Protein AF-A0A960IUJ9-F1 (afdb_monomer_lite)

Radius of gyration: 25.65 Å; chains: 1; bounding box: 64×39×74 Å

Secondary structure (DSSP, 8-state):
--GGGHHHHHHHHHHHHHHHHHHHIIIII--PPPPPP-HHHHHHHHHH----TTS-PPP---S-EEEE---SSS---TTT--S--EEEEEEEE-TTS-EEEEEEEES-EEEEEEEETTEEEEEEEEE-GGG-EES-TT-

Structure (mmCIF, N/CA/C/O backbone):
data_AF-A0A960IUJ9-F1
#
_entry.id   AF-A0A960IUJ9-F1
#
loop_
_atom_site.group_PDB
_atom_site.id
_atom_site.type_symbol
_atom_site.label_atom_id
_atom_site.label_alt_id
_atom_site.label_comp_id
_atom_site.label_asym_id
_atom_site.label_entity_id
_atom_site.label_seq_id
_atom_site.pdbx_PDB_ins_code
_atom_site.Cartn_x
_atom_site.Cartn_y
_atom_site.Cartn_z
_atom_site.occupancy
_atom_site.B_iso_or_equiv
_atom_site.auth_seq_id
_atom_site.auth_comp_id
_atom_site.auth_asym_id
_atom_site.auth_atom_id
_atom_site.pdbx_PDB_model_num
ATOM 1 N N . MET A 1 1 ? 39.854 -9.019 -54.438 1.00 43.28 1 MET A N 1
ATOM 2 C CA . MET A 1 1 ? 39.566 -9.576 -53.096 1.00 43.28 1 MET A CA 1
ATOM 3 C C . MET A 1 1 ? 38.059 -9.648 -52.882 1.00 43.28 1 MET A C 1
ATOM 5 O O . MET A 1 1 ? 37.398 -8.621 -52.946 1.00 43.28 1 MET A O 1
ATOM 9 N N . SER A 1 2 ? 37.513 -10.852 -52.684 1.00 47.25 2 SER A N 1
ATOM 10 C CA . SER A 1 2 ? 36.078 -11.085 -52.462 1.00 47.25 2 SER A CA 1
ATOM 11 C C . SER A 1 2 ? 35.667 -10.619 -51.059 1.00 47.25 2 SER A C 1
ATOM 13 O O . SER A 1 2 ? 36.144 -11.154 -50.062 1.00 47.25 2 SER A O 1
ATOM 15 N N . ASN A 1 3 ? 34.775 -9.627 -50.973 1.00 51.09 3 ASN A N 1
ATOM 16 C CA . ASN A 1 3 ? 34.196 -9.129 -49.715 1.00 51.09 3 ASN A CA 1
ATOM 17 C C . ASN A 1 3 ? 33.089 -10.052 -49.146 1.00 51.09 3 ASN A C 1
ATOM 19 O O . ASN A 1 3 ? 32.397 -9.667 -48.206 1.00 51.09 3 ASN A O 1
ATOM 23 N N . SER A 1 4 ? 32.927 -11.274 -49.666 1.00 53.12 4 SER A N 1
ATOM 24 C CA . SER A 1 4 ? 31.852 -12.211 -49.285 1.00 53.12 4 SER A CA 1
ATOM 25 C C . SER A 1 4 ? 31.861 -12.639 -47.810 1.00 53.12 4 SER A C 1
ATOM 27 O O . SER A 1 4 ? 30.822 -13.028 -47.288 1.00 53.12 4 SER A O 1
ATOM 29 N N . LYS A 1 5 ? 32.990 -12.503 -47.099 1.00 55.81 5 LYS A N 1
ATOM 30 C CA . LYS A 1 5 ? 33.078 -12.783 -45.653 1.00 55.81 5 LYS A CA 1
ATOM 31 C C . LYS A 1 5 ? 32.499 -11.674 -44.761 1.00 55.81 5 LYS A C 1
ATOM 33 O O . LYS A 1 5 ? 32.273 -11.913 -43.580 1.00 55.81 5 LYS A O 1
ATOM 38 N N . LYS A 1 6 ? 32.242 -10.474 -45.299 1.00 55.00 6 LYS A N 1
ATOM 39 C CA . LYS A 1 6 ? 31.708 -9.339 -44.523 1.00 55.00 6 LYS A CA 1
ATOM 40 C C . LYS A 1 6 ? 30.204 -9.457 -44.276 1.00 55.00 6 LYS A C 1
ATOM 42 O O . LYS A 1 6 ? 29.754 -9.062 -43.216 1.00 55.00 6 LYS A O 1
ATOM 47 N N . GLY A 1 7 ? 29.453 -10.051 -45.205 1.00 66.75 7 GLY A N 1
ATOM 48 C CA . GLY A 1 7 ? 28.010 -10.293 -45.062 1.00 66.75 7 GLY A CA 1
ATOM 49 C C . GLY A 1 7 ? 27.631 -11.102 -43.812 1.00 66.75 7 GLY A C 1
ATOM 50 O O . GLY A 1 7 ? 26.859 -10.595 -43.001 1.00 66.75 7 GLY A O 1
ATOM 51 N N . PRO A 1 8 ? 28.198 -12.307 -43.593 1.00 74.81 8 PRO A N 1
ATOM 52 C CA . PRO A 1 8 ? 27.890 -13.093 -42.400 1.00 74.81 8 PRO A CA 1
ATOM 53 C C . PRO A 1 8 ? 28.414 -12.434 -41.120 1.00 74.81 8 PRO A C 1
ATOM 55 O O . PRO A 1 8 ? 27.740 -12.478 -40.102 1.00 74.81 8 PRO A O 1
ATOM 58 N N . LEU A 1 9 ? 29.568 -11.761 -41.165 1.00 77.12 9 LEU A N 1
ATOM 59 C CA . LEU A 1 9 ? 30.117 -11.068 -39.997 1.00 77.12 9 LEU A CA 1
ATOM 60 C C . LEU A 1 9 ? 29.264 -9.856 -39.589 1.00 77.12 9 LEU A C 1
ATOM 62 O O . LEU A 1 9 ? 29.004 -9.666 -38.407 1.00 77.12 9 LEU A O 1
ATOM 66 N N . VAL A 1 10 ? 28.777 -9.074 -40.555 1.00 81.88 10 VAL A N 1
ATOM 67 C CA . VAL A 1 10 ? 27.851 -7.957 -40.310 1.00 81.88 10 VAL A CA 1
ATOM 68 C C . VAL A 1 10 ? 26.518 -8.468 -39.769 1.00 81.88 10 VAL A C 1
ATOM 70 O O . VAL A 1 10 ? 26.009 -7.893 -38.813 1.00 81.88 10 VAL A O 1
ATOM 73 N N . ALA A 1 11 ? 25.985 -9.565 -40.316 1.00 84.31 11 ALA A N 1
ATOM 74 C CA . ALA A 1 11 ? 24.759 -10.180 -39.812 1.00 84.31 11 ALA A CA 1
ATOM 75 C C . ALA A 1 11 ? 24.915 -10.660 -38.358 1.00 84.31 11 ALA A C 1
ATOM 77 O O . ALA A 1 11 ? 24.073 -10.347 -37.521 1.00 84.31 11 ALA A O 1
ATOM 78 N N . THR A 1 12 ? 26.017 -11.340 -38.028 1.00 87.06 12 THR A N 1
ATOM 79 C CA . THR A 1 12 ? 26.303 -11.777 -36.654 1.00 87.06 12 THR A CA 1
ATOM 80 C C . THR A 1 12 ? 26.438 -10.595 -35.697 1.00 87.06 12 THR A C 1
ATOM 82 O O . THR A 1 12 ? 25.861 -10.622 -34.615 1.00 87.06 12 THR A O 1
ATOM 85 N N . VAL A 1 13 ? 27.154 -9.536 -36.090 1.00 90.38 13 VAL A N 1
ATOM 86 C CA . VAL A 1 13 ? 27.288 -8.324 -35.266 1.00 90.38 13 VAL A CA 1
ATOM 87 C C . VAL A 1 13 ? 25.924 -7.675 -35.022 1.00 90.38 13 VAL A C 1
ATOM 89 O O . VAL A 1 13 ? 25.629 -7.303 -33.891 1.00 90.38 13 VAL A O 1
ATOM 92 N N . LEU A 1 14 ? 25.063 -7.598 -36.040 1.00 92.00 14 LEU A N 1
ATOM 93 C CA . LEU A 1 14 ? 23.705 -7.065 -35.902 1.00 92.00 14 LEU A CA 1
ATOM 94 C C . LEU A 1 14 ? 22.862 -7.873 -34.910 1.00 92.00 14 LEU A C 1
ATOM 96 O O . LEU A 1 14 ? 22.218 -7.289 -34.044 1.00 92.00 14 LEU A O 1
ATOM 100 N N . VAL A 1 15 ? 22.906 -9.205 -34.992 1.00 93.62 15 VAL A N 1
ATOM 101 C CA . VAL A 1 15 ? 22.185 -10.086 -34.058 1.00 93.62 15 VAL A CA 1
ATOM 102 C C . VAL A 1 15 ? 22.677 -9.887 -32.626 1.00 93.62 15 VAL A C 1
ATOM 104 O O . VAL A 1 15 ? 21.862 -9.780 -31.713 1.00 93.62 15 VAL A O 1
ATOM 107 N N . VAL A 1 16 ? 23.992 -9.778 -32.423 1.00 93.75 16 VAL A N 1
ATOM 108 C CA . VAL A 1 16 ? 24.571 -9.526 -31.095 1.00 93.75 16 VAL A CA 1
ATOM 109 C C . VAL A 1 16 ? 24.128 -8.168 -30.553 1.00 93.75 16 VAL A C 1
ATOM 111 O O . VAL A 1 16 ? 23.733 -8.083 -29.396 1.00 93.75 16 VAL A O 1
ATOM 114 N N . VAL A 1 17 ? 24.127 -7.116 -31.375 1.00 94.31 17 VAL A N 1
ATOM 115 C CA . VAL A 1 17 ? 23.668 -5.782 -30.955 1.00 94.31 17 VAL A CA 1
ATOM 116 C C . VAL A 1 17 ? 22.192 -5.803 -30.557 1.00 94.31 17 VAL A C 1
ATOM 118 O O . VAL A 1 17 ? 21.842 -5.248 -29.519 1.00 94.31 17 VAL A O 1
ATOM 121 N N . VAL A 1 18 ? 21.332 -6.477 -31.326 1.00 94.19 18 VAL A N 1
ATOM 122 C CA . VAL A 1 18 ? 19.903 -6.606 -30.993 1.00 94.19 18 VAL A CA 1
ATOM 123 C C . VAL A 1 18 ? 19.703 -7.416 -29.711 1.00 94.19 18 VAL A C 1
ATOM 125 O O . VAL A 1 18 ? 18.915 -7.012 -28.860 1.00 94.19 18 VAL A O 1
ATOM 128 N N . ALA A 1 19 ? 20.439 -8.515 -29.529 1.00 93.38 19 ALA A N 1
ATOM 129 C CA . ALA A 1 19 ? 20.366 -9.323 -28.314 1.00 93.38 19 ALA A CA 1
ATOM 130 C C . ALA A 1 19 ? 20.822 -8.538 -27.075 1.00 93.38 19 ALA A C 1
ATOM 132 O O . ALA A 1 19 ? 20.167 -8.596 -26.038 1.00 93.38 19 ALA A O 1
ATOM 133 N N . LEU A 1 20 ? 21.903 -7.758 -27.187 1.00 93.56 20 LEU A N 1
ATOM 134 C CA . LEU A 1 20 ? 22.382 -6.894 -26.107 1.00 93.56 20 LEU A CA 1
ATOM 135 C C . LEU A 1 20 ? 21.398 -5.762 -25.808 1.00 93.56 20 LEU A C 1
ATOM 137 O O . LEU A 1 20 ? 21.135 -5.496 -24.642 1.00 93.56 20 LEU A O 1
ATOM 141 N N . ALA A 1 21 ? 20.815 -5.131 -26.829 1.00 89.75 21 ALA A N 1
ATOM 142 C CA . ALA A 1 21 ? 19.785 -4.112 -26.641 1.00 89.75 21 ALA A CA 1
ATOM 143 C C . ALA A 1 21 ? 18.534 -4.690 -25.956 1.00 89.75 21 ALA A C 1
ATOM 145 O O . ALA A 1 21 ? 18.006 -4.079 -25.030 1.00 89.75 21 ALA A O 1
ATOM 146 N N . GLY A 1 22 ? 18.102 -5.891 -26.356 1.00 87.88 22 GLY A N 1
ATOM 147 C CA . GLY A 1 22 ? 17.003 -6.613 -25.716 1.00 87.88 22 GLY A CA 1
ATOM 148 C C . GLY A 1 22 ? 17.312 -6.996 -24.269 1.00 87.88 22 GLY A C 1
ATOM 149 O O . GLY A 1 22 ? 16.463 -6.814 -23.404 1.00 87.88 22 GLY A O 1
ATOM 150 N N . ALA A 1 23 ? 18.533 -7.455 -23.982 1.00 87.62 23 ALA A N 1
ATOM 151 C CA . ALA A 1 23 ? 18.973 -7.755 -22.621 1.00 87.62 23 ALA A CA 1
ATOM 152 C C . ALA A 1 23 ? 19.043 -6.490 -21.756 1.00 87.62 23 ALA A C 1
ATOM 154 O O . ALA A 1 23 ? 18.562 -6.497 -20.628 1.00 87.62 23 ALA A O 1
ATOM 155 N N . ILE A 1 24 ? 19.576 -5.385 -22.287 1.00 86.19 24 ILE A N 1
ATOM 156 C CA . ILE A 1 24 ? 19.595 -4.097 -21.583 1.00 86.19 24 ILE A CA 1
ATOM 157 C C . ILE A 1 24 ? 18.164 -3.656 -21.269 1.00 86.19 24 ILE A C 1
ATOM 159 O O . ILE A 1 24 ? 17.874 -3.287 -20.136 1.00 86.19 24 ILE A O 1
ATOM 163 N N . TRP A 1 25 ? 17.248 -3.750 -22.235 1.00 82.06 25 TRP A N 1
ATOM 164 C CA . TRP A 1 25 ? 15.851 -3.403 -22.002 1.00 82.06 25 TRP A CA 1
ATOM 165 C C . TRP A 1 25 ? 15.200 -4.308 -20.947 1.00 82.06 25 TRP A C 1
ATOM 167 O O . TRP A 1 25 ? 14.608 -3.809 -19.997 1.00 82.06 25 TRP A O 1
ATOM 177 N N . PHE A 1 26 ? 15.358 -5.626 -21.065 1.00 80.62 26 PHE A N 1
ATOM 178 C CA . PHE A 1 26 ? 14.726 -6.592 -20.167 1.00 80.62 26 PHE A CA 1
ATOM 179 C C . PHE A 1 26 ? 15.257 -6.521 -18.731 1.00 80.62 26 PHE A C 1
ATOM 181 O O . PHE A 1 26 ? 14.471 -6.605 -17.798 1.00 80.62 26 PHE A O 1
ATOM 188 N N . PHE A 1 27 ? 16.570 -6.368 -18.544 1.00 79.81 27 PHE A N 1
ATOM 189 C CA . PHE A 1 27 ? 17.172 -6.375 -17.208 1.00 79.81 27 PHE A CA 1
ATOM 190 C C . PHE A 1 27 ? 17.210 -5.000 -16.540 1.00 79.81 27 PHE A C 1
ATOM 192 O O . PHE A 1 27 ? 17.284 -4.943 -15.317 1.00 79.81 27 PHE A O 1
ATOM 199 N N . PHE A 1 28 ? 17.193 -3.902 -17.305 1.00 72.25 28 PHE A N 1
ATOM 200 C CA . PHE A 1 28 ? 17.388 -2.561 -16.740 1.00 72.25 28 PHE A CA 1
ATOM 201 C C . PHE A 1 28 ? 16.239 -1.584 -16.997 1.00 72.25 28 PHE A C 1
ATOM 203 O O . PHE A 1 28 ? 16.144 -0.593 -16.278 1.00 72.25 28 PHE A O 1
ATOM 210 N N . LEU A 1 29 ? 15.406 -1.795 -18.023 1.00 69.44 29 LEU A N 1
ATOM 211 C CA . LEU A 1 29 ? 14.314 -0.868 -18.364 1.00 69.44 29 LEU A CA 1
ATOM 212 C C . LEU A 1 29 ? 12.923 -1.457 -18.101 1.00 69.44 29 LEU A C 1
ATOM 214 O O . LEU A 1 29 ? 11.975 -0.694 -17.930 1.00 69.44 29 LEU A O 1
ATOM 218 N N . ARG A 1 30 ? 12.780 -2.784 -18.077 1.00 71.69 30 ARG A N 1
ATOM 219 C CA . ARG A 1 30 ? 11.535 -3.445 -17.694 1.00 71.69 30 ARG A CA 1
ATOM 220 C C . ARG A 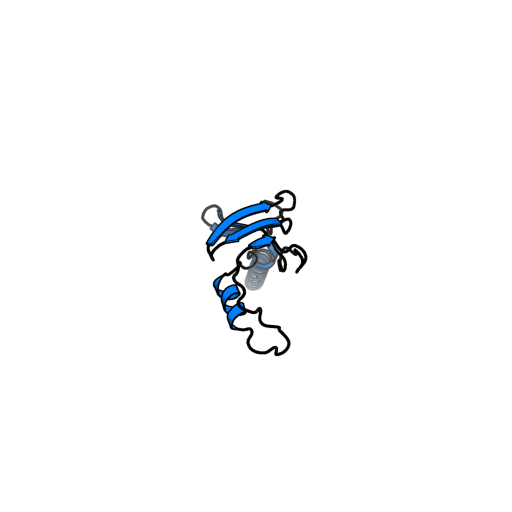1 30 ? 11.433 -3.465 -16.168 1.00 71.69 30 ARG A C 1
ATOM 222 O O . ARG A 1 30 ? 12.220 -4.132 -15.507 1.00 71.69 30 ARG A O 1
ATOM 229 N N . SER A 1 31 ? 10.441 -2.765 -15.632 1.00 66.94 31 SER A N 1
ATOM 230 C CA . SER A 1 31 ? 10.041 -2.857 -14.226 1.00 66.94 31 SER A CA 1
ATOM 231 C C . SER A 1 31 ? 8.583 -3.288 -14.178 1.00 66.94 31 SER A C 1
ATOM 233 O O . SER A 1 31 ? 7.712 -2.523 -14.593 1.00 66.94 31 SER A O 1
ATOM 235 N N . ASP A 1 32 ? 8.344 -4.512 -13.712 1.00 75.31 32 ASP A N 1
ATOM 236 C CA . ASP A 1 32 ? 7.012 -4.974 -13.330 1.00 75.31 32 ASP A CA 1
ATOM 237 C C . ASP A 1 32 ? 6.794 -4.548 -11.869 1.00 75.31 32 ASP A C 1
ATOM 239 O O . ASP A 1 32 ? 7.672 -4.750 -11.030 1.00 75.31 32 ASP A O 1
ATOM 243 N N . ALA A 1 33 ? 5.675 -3.879 -11.591 1.00 80.69 33 ALA A N 1
ATOM 244 C CA . ALA A 1 33 ? 5.361 -3.410 -10.246 1.00 80.69 33 ALA A CA 1
ATOM 245 C C . ALA A 1 33 ? 5.113 -4.601 -9.296 1.00 80.69 33 ALA A C 1
ATOM 247 O O . ALA A 1 33 ? 4.665 -5.657 -9.760 1.00 80.69 33 ALA A O 1
ATOM 248 N N . PRO A 1 34 ? 5.346 -4.445 -7.976 1.00 84.00 34 PRO A N 1
ATOM 249 C CA . PRO A 1 34 ? 4.991 -5.464 -6.987 1.00 84.00 34 PRO A CA 1
ATOM 250 C C . PRO A 1 34 ? 3.524 -5.898 -7.123 1.00 84.00 34 PRO A C 1
ATOM 252 O O . PRO A 1 34 ? 2.703 -5.079 -7.540 1.00 84.00 34 PRO A O 1
ATOM 255 N N . PRO A 1 35 ? 3.141 -7.129 -6.747 1.00 84.25 35 PRO A N 1
ATOM 256 C CA . PRO A 1 35 ? 1.760 -7.595 -6.877 1.00 84.25 35 PRO A CA 1
ATOM 257 C C . PRO A 1 35 ? 0.762 -6.727 -6.091 1.00 84.25 35 PRO A C 1
ATOM 259 O O . PRO A 1 35 ? 1.105 -6.081 -5.093 1.00 84.25 35 PRO A O 1
ATOM 262 N N . GLU A 1 36 ? -0.477 -6.689 -6.579 1.00 87.81 36 GLU A N 1
ATOM 263 C CA . GLU A 1 36 ? -1.609 -6.017 -5.934 1.00 87.81 36 GLU A CA 1
ATOM 264 C C . GLU A 1 36 ? -2.071 -6.766 -4.678 1.00 87.81 36 GLU A C 1
ATOM 266 O O . GLU A 1 36 ? -1.914 -7.982 -4.573 1.00 87.81 36 GLU A O 1
ATOM 271 N N . VAL A 1 37 ? -2.649 -6.028 -3.725 1.00 87.31 37 VAL A N 1
ATOM 272 C CA . VAL A 1 37 ? -3.380 -6.634 -2.605 1.00 87.31 37 VAL A CA 1
ATOM 273 C C . VAL A 1 37 ? -4.761 -7.064 -3.084 1.00 87.31 37 VAL A C 1
ATOM 275 O O . VAL A 1 37 ? -5.459 -6.281 -3.722 1.00 87.31 37 VAL A O 1
ATOM 278 N N . ASP A 1 38 ? -5.154 -8.295 -2.766 1.00 88.56 38 ASP A N 1
ATOM 279 C CA . ASP A 1 38 ? -6.371 -8.907 -3.295 1.00 88.56 38 ASP A CA 1
ATOM 280 C C . ASP A 1 38 ? -7.284 -9.387 -2.156 1.00 88.56 38 ASP A C 1
ATOM 282 O O . ASP A 1 38 ? -6.942 -10.284 -1.378 1.00 88.56 38 ASP A O 1
ATOM 286 N N . LEU A 1 39 ? -8.453 -8.750 -2.043 1.00 86.94 39 LEU A N 1
ATOM 287 C CA . LEU A 1 39 ? -9.430 -9.032 -0.987 1.00 86.94 39 LEU A CA 1
ATOM 288 C C . LEU A 1 39 ? -10.081 -10.410 -1.161 1.00 86.94 39 LEU A C 1
ATOM 290 O O . LEU A 1 39 ? -10.380 -11.082 -0.171 1.00 86.94 39 LEU A O 1
ATOM 294 N N . ASP A 1 40 ? -10.279 -10.862 -2.399 1.00 88.38 40 ASP A N 1
ATOM 295 C CA . ASP A 1 40 ? -10.846 -12.181 -2.682 1.00 88.38 40 ASP A CA 1
ATOM 296 C C . ASP A 1 40 ? -9.908 -13.297 -2.200 1.00 88.38 40 ASP A C 1
ATOM 298 O O . ASP A 1 40 ? -10.344 -14.298 -1.633 1.00 88.38 40 ASP A O 1
ATOM 302 N N . THR A 1 41 ? -8.602 -13.121 -2.368 1.00 86.50 41 THR A N 1
ATOM 303 C CA . THR A 1 41 ? -7.566 -14.043 -1.898 1.00 86.50 41 THR A CA 1
ATOM 304 C C . THR A 1 41 ? -7.498 -14.035 -0.372 1.00 86.50 41 THR A C 1
ATOM 306 O O . THR A 1 41 ? -7.466 -15.103 0.241 1.00 86.50 41 THR A O 1
ATOM 309 N N . ALA A 1 42 ? -7.549 -12.855 0.256 1.00 83.81 42 ALA A N 1
ATOM 310 C CA . ALA A 1 42 ? -7.565 -12.727 1.714 1.00 83.81 42 ALA A CA 1
ATOM 311 C C . ALA A 1 42 ? -8.803 -13.400 2.344 1.00 83.81 42 ALA A C 1
ATOM 313 O O . ALA A 1 42 ? -8.697 -14.132 3.327 1.00 83.81 42 ALA A O 1
ATOM 314 N N . THR A 1 43 ? -9.986 -13.224 1.752 1.00 85.69 43 THR A N 1
ATOM 315 C CA . THR A 1 43 ? -11.220 -13.863 2.246 1.00 85.69 43 THR A CA 1
ATOM 316 C C . THR A 1 43 ? -11.229 -15.378 2.029 1.00 85.69 43 THR A C 1
ATOM 318 O O . THR A 1 43 ? -11.705 -16.121 2.890 1.00 85.69 43 THR A O 1
ATOM 321 N N . GLN A 1 44 ? -10.635 -15.873 0.938 1.00 86.69 44 GLN A N 1
ATOM 322 C CA . GLN A 1 44 ? -10.443 -17.310 0.723 1.00 86.69 44 GLN A CA 1
ATOM 323 C C . GLN A 1 44 ? -9.555 -17.946 1.803 1.00 86.69 44 GLN A C 1
ATOM 325 O O . GLN A 1 44 ? -9.846 -19.064 2.245 1.00 86.69 44 GLN A O 1
ATOM 330 N N . GLN A 1 45 ? -8.523 -17.243 2.285 1.00 80.25 45 GLN A N 1
ATOM 331 C CA . GLN A 1 45 ? -7.658 -17.738 3.364 1.00 80.25 45 GLN A CA 1
ATOM 332 C C . GLN A 1 4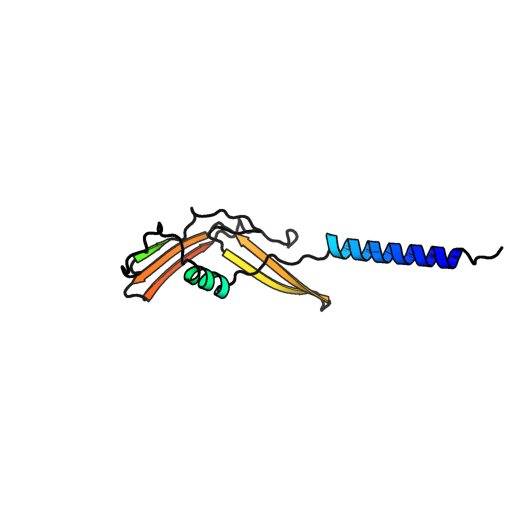5 ? -8.436 -17.987 4.665 1.00 80.25 45 GLN A C 1
ATOM 334 O O . GLN A 1 45 ? -8.224 -19.024 5.290 1.00 80.25 45 GLN A O 1
ATOM 339 N N . LEU A 1 46 ? -9.407 -17.132 5.010 1.00 76.38 46 LEU A N 1
ATOM 340 C CA . LEU A 1 46 ? -10.264 -17.315 6.194 1.00 76.38 46 LEU A CA 1
ATOM 341 C C . LEU A 1 46 ? -11.091 -18.610 6.136 1.00 76.38 46 LEU A C 1
ATOM 343 O O . LEU A 1 46 ? -11.321 -19.253 7.155 1.00 76.38 46 LEU A O 1
ATOM 347 N N . THR A 1 47 ? -11.529 -19.012 4.940 1.00 69.62 47 THR A N 1
ATOM 348 C CA . THR A 1 47 ? -12.314 -20.248 4.747 1.00 69.62 47 THR A CA 1
ATOM 349 C C . THR A 1 47 ? -11.456 -21.508 4.627 1.00 69.62 47 THR A C 1
ATOM 351 O O . THR A 1 47 ? -11.956 -22.615 4.816 1.00 69.62 47 THR A O 1
ATOM 354 N N . SER A 1 48 ? -10.162 -21.345 4.334 1.00 59.78 48 SER A N 1
ATOM 355 C CA . SER A 1 48 ? -9.217 -22.445 4.110 1.00 59.78 48 SER A CA 1
ATOM 356 C C . SER A 1 48 ? -8.554 -22.942 5.399 1.00 59.78 48 SER A C 1
ATOM 358 O O . SER A 1 48 ? -7.943 -24.008 5.397 1.00 59.78 48 SER A O 1
ATOM 360 N N . THR A 1 49 ? -8.702 -22.224 6.518 1.00 53.56 49 THR A N 1
ATOM 361 C CA . THR A 1 49 ? -8.270 -22.669 7.853 1.00 53.56 49 THR A CA 1
ATOM 362 C C . THR A 1 49 ? -9.242 -23.714 8.415 1.00 53.56 49 THR A C 1
ATOM 364 O O . THR A 1 49 ? -9.955 -23.495 9.388 1.00 53.56 49 THR A O 1
ATOM 367 N N . THR A 1 50 ? -9.288 -24.885 7.787 1.00 49.97 50 THR A N 1
ATOM 368 C CA . THR A 1 50 ? -9.772 -26.120 8.408 1.00 49.97 50 THR A CA 1
ATOM 369 C C . THR A 1 50 ? -8.584 -27.073 8.436 1.00 49.97 50 THR A C 1
ATOM 371 O O . THR A 1 50 ? -8.206 -27.553 7.377 1.00 49.97 50 THR A O 1
ATOM 374 N N . GLU A 1 51 ? -8.005 -27.272 9.631 1.00 46.91 51 GLU A N 1
ATOM 375 C CA . GLU A 1 51 ? -7.033 -28.311 10.061 1.00 46.91 51 GLU A CA 1
ATOM 376 C C . GLU A 1 51 ? -5.858 -27.759 10.907 1.00 46.91 51 GLU A C 1
ATOM 378 O O . GLU A 1 51 ? -4.695 -28.052 10.656 1.00 46.91 51 GLU A O 1
ATOM 383 N N . ASP A 1 52 ? -6.147 -27.020 11.984 1.00 48.25 52 ASP A N 1
ATOM 384 C CA . ASP A 1 52 ? -5.306 -27.087 13.191 1.00 48.25 52 ASP A CA 1
ATOM 385 C C . ASP A 1 52 ? -6.221 -27.239 14.421 1.00 48.25 52 ASP A C 1
ATOM 387 O O . ASP A 1 52 ? -6.951 -26.303 14.760 1.00 48.25 52 ASP A O 1
ATOM 391 N N . PRO A 1 53 ? -6.248 -28.411 15.088 1.00 47.25 53 PRO A N 1
ATOM 392 C CA . PRO A 1 53 ? -7.095 -28.639 16.257 1.00 47.25 53 PRO A CA 1
ATOM 393 C C . PRO A 1 53 ? -6.662 -27.835 17.496 1.00 47.25 53 PRO A C 1
ATOM 395 O O . PRO A 1 53 ? -7.307 -27.962 18.536 1.00 47.25 53 PRO A O 1
ATOM 398 N N . SER A 1 54 ? -5.586 -27.040 17.420 1.00 50.53 54 SER A N 1
ATOM 399 C CA . SER A 1 54 ? -5.105 -26.215 18.531 1.00 50.53 54 SER A CA 1
ATOM 400 C C . SER A 1 54 ? -5.498 -24.734 18.449 1.00 50.53 54 SER A C 1
ATOM 402 O O . SER A 1 54 ? -5.174 -23.984 19.372 1.00 50.53 54 SER A O 1
ATOM 404 N N . SER A 1 55 ? -6.203 -24.301 17.398 1.00 49.09 55 SER A N 1
ATOM 405 C CA . SER A 1 55 ? -6.772 -22.952 17.355 1.00 49.09 55 SER A CA 1
ATOM 406 C C . SER A 1 55 ? -8.074 -22.938 18.150 1.00 49.09 55 SER A C 1
ATOM 408 O O . SER A 1 55 ? -9.079 -23.521 17.738 1.00 49.09 55 SER A O 1
ATOM 410 N N . THR A 1 56 ? -8.051 -22.311 19.327 1.00 47.84 56 THR A N 1
ATOM 411 C CA . THR A 1 56 ? -9.268 -21.949 20.055 1.00 47.84 56 THR A CA 1
ATOM 412 C C . THR A 1 56 ? -10.085 -21.060 19.128 1.00 47.84 56 THR A C 1
ATOM 414 O O . THR A 1 56 ? -9.792 -19.876 18.984 1.00 47.84 56 THR A O 1
ATOM 417 N N . GLN A 1 57 ? -11.075 -21.650 18.458 1.00 50.09 57 GLN A N 1
ATOM 418 C CA . GLN A 1 57 ? -12.057 -20.910 17.683 1.00 50.09 57 GLN A CA 1
ATOM 419 C C . GLN A 1 57 ? -12.604 -19.805 18.594 1.00 50.09 57 GLN A C 1
ATOM 421 O O . GLN A 1 57 ? -13.050 -20.136 19.701 1.00 50.09 57 GLN A O 1
ATOM 426 N N . PRO A 1 58 ? -12.539 -18.520 18.194 1.00 56.09 58 PRO A N 1
ATOM 427 C CA . PRO A 1 58 ? -13.174 -17.480 18.977 1.00 56.09 58 PRO A CA 1
ATOM 428 C C . PRO A 1 58 ? -14.637 -17.887 19.123 1.00 56.09 58 PRO A C 1
ATOM 430 O O . PRO A 1 58 ? -15.331 -18.171 18.143 1.00 56.09 58 PRO A O 1
ATOM 433 N N . THR A 1 59 ? -15.085 -18.026 20.367 1.00 52.81 59 THR A N 1
ATOM 434 C CA . THR A 1 59 ? -16.510 -18.113 20.660 1.00 52.81 59 THR A CA 1
ATOM 435 C C . THR A 1 59 ? -17.174 -16.914 19.992 1.00 52.81 59 THR A C 1
ATOM 437 O O . THR A 1 59 ? -16.581 -15.840 19.997 1.00 52.81 59 THR A O 1
ATOM 440 N N . ASN A 1 60 ? -18.358 -17.100 19.396 1.00 55.53 60 ASN A N 1
ATOM 441 C CA . ASN A 1 60 ? -19.180 -16.029 18.811 1.00 55.53 60 ASN A CA 1
ATOM 442 C C . ASN A 1 60 ? -19.644 -15.033 19.899 1.00 55.53 60 ASN A C 1
ATOM 444 O O . ASN A 1 60 ? -20.836 -14.903 20.174 1.00 55.53 60 ASN A O 1
ATOM 448 N N . GLU A 1 61 ? -18.708 -14.393 20.584 1.00 65.00 61 GLU A N 1
ATOM 449 C CA . GLU A 1 61 ? -18.912 -13.106 21.216 1.00 65.00 61 GLU A CA 1
ATOM 450 C C . GLU A 1 61 ? -18.968 -12.101 20.059 1.00 65.00 61 GLU A C 1
ATOM 452 O O . GLU A 1 61 ? -18.203 -12.220 19.100 1.00 65.00 61 GLU A O 1
ATOM 457 N N . GLY A 1 62 ? -19.959 -11.206 20.071 1.00 80.81 62 GLY A N 1
ATOM 458 C CA . GLY A 1 62 ? -20.139 -10.218 19.005 1.00 80.81 62 GLY A CA 1
ATOM 459 C C . GLY A 1 62 ? -18.863 -9.406 18.756 1.00 80.81 62 GLY A C 1
ATOM 460 O O . GLY A 1 62 ? -17.979 -9.338 19.606 1.00 80.81 62 GLY A O 1
ATOM 461 N N . ILE A 1 63 ? -18.766 -8.776 17.588 1.00 89.56 63 ILE A N 1
ATOM 462 C CA . ILE A 1 63 ? -17.580 -7.997 17.181 1.00 89.56 63 ILE A CA 1
ATOM 463 C C . ILE A 1 63 ? -17.538 -6.582 17.784 1.00 89.56 63 ILE A C 1
ATOM 465 O O . ILE A 1 63 ? -16.692 -5.766 17.410 1.00 89.56 63 ILE A O 1
ATOM 469 N N . ASP A 1 64 ? -18.462 -6.291 18.696 1.00 94.38 64 ASP A N 1
ATOM 470 C CA . ASP A 1 64 ? -18.597 -4.997 19.347 1.00 94.38 64 ASP A CA 1
ATOM 471 C C . ASP A 1 64 ? -17.351 -4.660 20.171 1.00 94.38 64 ASP A C 1
ATOM 473 O O . ASP A 1 64 ? -16.849 -5.469 20.954 1.00 94.38 64 ASP A O 1
ATOM 477 N N . GLY A 1 65 ? -16.864 -3.432 20.025 1.00 94.75 65 GLY A N 1
ATOM 478 C CA . GLY A 1 65 ? -15.694 -2.946 20.739 1.00 94.75 65 GLY A CA 1
ATOM 479 C C . GLY A 1 65 ? -14.871 -1.942 19.947 1.00 94.75 65 GLY A C 1
ATOM 480 O O . GLY A 1 65 ? -15.223 -1.528 18.841 1.00 94.75 65 GLY A O 1
ATOM 481 N N . VAL A 1 66 ? -13.747 -1.557 20.550 1.00 95.88 66 VAL A N 1
ATOM 482 C CA . VAL A 1 66 ? -12.729 -0.720 19.915 1.00 95.88 66 VAL A CA 1
ATOM 483 C C . VAL A 1 66 ? -11.584 -1.614 19.460 1.00 95.88 66 VAL A C 1
ATOM 485 O O . VAL A 1 66 ? -10.924 -2.261 20.271 1.00 95.88 66 VAL A O 1
ATOM 488 N N . TRP A 1 67 ? -11.357 -1.619 18.157 1.00 96.19 67 TRP A N 1
ATOM 489 C CA . TRP A 1 67 ? -10.290 -2.324 17.468 1.00 96.19 67 TRP A CA 1
ATOM 490 C C . TRP A 1 67 ? -9.166 -1.342 17.157 1.00 96.19 67 TRP A C 1
ATOM 492 O O . TRP A 1 67 ? -9.416 -0.174 16.853 1.00 96.19 67 TRP A O 1
ATOM 502 N N . VAL A 1 68 ? -7.925 -1.808 17.230 1.00 96.56 68 VAL A N 1
ATOM 503 C CA . VAL A 1 68 ? -6.736 -1.017 16.898 1.00 96.56 68 VAL A CA 1
ATOM 504 C C . VAL A 1 68 ? -6.010 -1.665 15.730 1.00 96.56 68 VAL A C 1
ATOM 506 O O . VAL A 1 68 ? -6.054 -2.886 15.578 1.00 96.56 68 VAL A O 1
ATOM 509 N N . VAL A 1 69 ? -5.354 -0.852 14.902 1.00 95.88 69 VAL A N 1
ATOM 510 C CA . VAL A 1 69 ? -4.452 -1.372 13.867 1.00 95.88 69 VAL A CA 1
ATOM 511 C C . VAL A 1 69 ? -3.338 -2.170 14.544 1.00 95.88 69 VAL A C 1
ATOM 513 O O . VAL A 1 69 ? -2.675 -1.662 15.448 1.00 95.88 69 VAL A O 1
ATOM 516 N N . ASP A 1 70 ? -3.140 -3.413 14.106 1.00 93.12 70 ASP A N 1
ATOM 517 C CA . ASP A 1 70 ? -2.048 -4.256 14.586 1.00 93.12 70 ASP A CA 1
ATOM 518 C C . ASP A 1 70 ? -0.734 -3.819 13.929 1.00 93.12 70 ASP A C 1
ATOM 520 O O . ASP A 1 70 ? -0.548 -3.960 12.717 1.00 93.12 70 ASP A O 1
ATOM 524 N N . SER A 1 71 ? 0.159 -3.257 14.740 1.00 87.06 71 SER A N 1
ATOM 525 C CA . SER A 1 71 ? 1.513 -2.855 14.352 1.00 87.06 71 SER A CA 1
ATOM 526 C C . SER A 1 71 ? 2.596 -3.768 14.937 1.00 87.06 71 SER A C 1
ATOM 528 O O . SER A 1 71 ? 3.776 -3.437 14.852 1.00 87.06 71 SER A O 1
ATOM 530 N 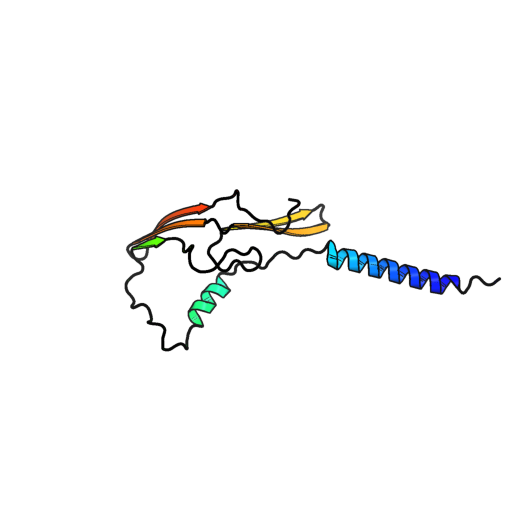N . GLU A 1 72 ? 2.212 -4.856 15.607 1.00 87.19 72 GLU A N 1
ATOM 531 C CA . GLU A 1 72 ? 3.130 -5.782 16.280 1.00 87.19 72 GLU A CA 1
ATOM 532 C C . GLU A 1 72 ? 3.278 -7.100 15.509 1.00 87.19 72 GLU A C 1
ATOM 534 O O . GLU A 1 72 ? 4.339 -7.728 15.559 1.00 87.19 72 GLU A O 1
ATOM 539 N N . THR A 1 73 ? 2.233 -7.525 14.792 1.00 89.19 73 THR A N 1
ATOM 540 C CA . THR A 1 73 ? 2.268 -8.736 13.968 1.00 89.19 73 THR A CA 1
ATOM 541 C C . THR A 1 73 ? 2.762 -8.438 12.557 1.00 89.19 73 THR A C 1
ATOM 543 O O . THR A 1 73 ? 2.153 -7.675 11.807 1.00 89.19 73 THR A O 1
ATOM 546 N N . GLY A 1 74 ? 3.822 -9.142 12.161 1.00 87.56 74 GLY A N 1
ATOM 547 C CA . GLY A 1 74 ? 4.444 -8.969 10.853 1.00 87.56 74 GLY A CA 1
ATOM 548 C C . GLY A 1 74 ? 5.320 -7.721 10.794 1.00 87.56 74 GLY A C 1
ATOM 549 O O . GLY A 1 74 ? 5.215 -6.813 11.611 1.00 87.56 74 GLY A O 1
ATOM 550 N N . ASP A 1 75 ? 6.202 -7.689 9.803 1.00 87.25 75 ASP A N 1
ATOM 551 C CA . ASP A 1 75 ? 7.107 -6.567 9.579 1.00 87.25 75 ASP A CA 1
ATOM 552 C C . ASP A 1 75 ? 6.768 -5.871 8.259 1.00 87.25 75 ASP A C 1
ATOM 554 O O . ASP A 1 75 ? 6.277 -6.493 7.300 1.00 87.25 75 ASP A O 1
ATOM 558 N N . PHE A 1 76 ? 7.056 -4.570 8.203 1.00 89.50 76 PHE A N 1
ATOM 559 C CA . PHE A 1 76 ? 7.050 -3.832 6.949 1.00 89.50 76 PHE A CA 1
ATOM 560 C C . PHE A 1 76 ? 8.363 -4.059 6.195 1.00 89.50 76 PHE A C 1
ATOM 562 O O . PHE A 1 76 ? 9.431 -3.609 6.603 1.00 89.50 76 PHE A O 1
ATOM 569 N N . ASP A 1 77 ? 8.240 -4.737 5.061 1.00 87.88 77 ASP A N 1
ATOM 570 C CA . ASP A 1 77 ? 9.225 -4.831 3.989 1.00 87.88 77 ASP A CA 1
ATOM 571 C C . ASP A 1 77 ? 8.484 -4.488 2.693 1.00 87.88 77 ASP A C 1
ATOM 573 O O . ASP A 1 77 ? 7.381 -4.987 2.473 1.00 87.88 77 ASP A O 1
ATOM 577 N N . PHE A 1 78 ? 9.037 -3.614 1.849 1.00 86.31 78 PHE A N 1
ATOM 578 C CA . PHE A 1 78 ? 8.308 -3.072 0.696 1.00 86.31 78 PHE A CA 1
ATOM 579 C C . PHE A 1 78 ? 7.768 -4.162 -0.250 1.00 86.31 78 PHE A C 1
ATOM 581 O O . PHE A 1 78 ? 6.645 -4.054 -0.761 1.00 86.31 78 PHE A O 1
ATOM 588 N N . GLU A 1 79 ? 8.555 -5.223 -0.451 1.00 83.00 79 GLU A N 1
ATOM 589 C CA . GLU A 1 79 ? 8.246 -6.319 -1.368 1.00 83.00 79 GLU A CA 1
ATOM 590 C C . GLU A 1 79 ? 7.146 -7.231 -0.816 1.00 83.00 79 GLU A C 1
ATOM 592 O O . GLU A 1 79 ? 6.196 -7.568 -1.529 1.00 83.00 79 GLU A O 1
ATOM 597 N N . THR A 1 80 ? 7.260 -7.623 0.455 1.00 81.94 80 THR A N 1
ATOM 598 C CA . THR A 1 80 ? 6.395 -8.648 1.060 1.00 81.94 80 THR A CA 1
ATOM 599 C C . THR A 1 80 ? 5.242 -8.086 1.886 1.00 81.94 80 THR A C 1
ATOM 601 O O . THR A 1 80 ? 4.173 -8.689 1.900 1.00 81.94 80 THR A O 1
ATOM 604 N N . ALA A 1 81 ? 5.451 -6.937 2.534 1.00 84.94 81 ALA A N 1
ATOM 605 C CA . ALA A 1 81 ? 4.485 -6.166 3.312 1.00 84.94 81 ALA A CA 1
ATOM 606 C C . ALA A 1 81 ? 3.603 -7.034 4.232 1.00 84.94 81 ALA A C 1
ATOM 608 O O . ALA A 1 81 ? 2.382 -7.059 4.112 1.00 84.94 81 ALA A O 1
ATOM 609 N N . THR A 1 82 ? 4.246 -7.793 5.126 1.00 88.19 82 THR A N 1
ATOM 610 C CA . THR A 1 82 ? 3.570 -8.809 5.955 1.00 88.19 82 THR A CA 1
ATOM 611 C C . THR A 1 82 ? 2.801 -8.261 7.159 1.00 88.19 82 THR A C 1
ATOM 613 O O . THR A 1 82 ? 1.927 -8.960 7.666 1.00 88.19 82 THR A O 1
ATOM 616 N N . GLY A 1 83 ? 3.121 -7.047 7.619 1.00 90.38 83 GLY A N 1
ATOM 617 C CA . GLY A 1 83 ? 2.359 -6.324 8.645 1.00 90.38 83 GLY A CA 1
ATOM 618 C C . GLY A 1 83 ? 1.331 -5.351 8.055 1.00 90.38 83 GLY A C 1
ATOM 619 O O . GLY A 1 83 ? 1.084 -5.337 6.850 1.00 90.38 83 GLY A O 1
ATOM 620 N N . SER A 1 84 ? 0.744 -4.497 8.897 1.00 92.81 84 SER A N 1
ATOM 621 C CA . SER A 1 84 ? -0.162 -3.430 8.447 1.00 92.81 84 SER A CA 1
ATOM 622 C C . SER A 1 84 ? 0.576 -2.375 7.613 1.00 92.81 84 SER A C 1
ATOM 624 O O . SER A 1 84 ? 1.638 -1.893 8.002 1.00 92.81 84 SER A O 1
ATOM 626 N N . PHE A 1 85 ? 0.007 -1.978 6.472 1.00 94.31 85 PHE A N 1
ATOM 627 C CA . PHE A 1 85 ? 0.566 -0.923 5.624 1.00 94.31 85 PHE A CA 1
ATOM 628 C C . PHE A 1 85 ? -0.517 -0.141 4.879 1.00 94.31 85 PHE A C 1
ATOM 630 O O . PHE A 1 85 ? -1.636 -0.612 4.676 1.00 94.31 85 PHE A O 1
ATOM 637 N N . ALA A 1 86 ? -0.155 1.056 4.424 1.00 94.31 86 ALA A N 1
ATOM 638 C CA . ALA A 1 86 ? -0.968 1.892 3.551 1.00 94.31 86 ALA A CA 1
ATOM 639 C C . ALA A 1 86 ? -0.131 2.365 2.360 1.00 94.31 86 ALA A C 1
ATOM 641 O O . ALA A 1 86 ? 1.099 2.404 2.414 1.00 94.31 86 ALA A O 1
ATOM 642 N N . GLY A 1 87 ? -0.785 2.715 1.255 1.00 93.25 87 GLY A N 1
ATOM 643 C CA . GLY A 1 87 ? -0.060 3.064 0.044 1.00 93.25 87 GLY A CA 1
ATOM 644 C C . GLY A 1 87 ? -0.939 3.431 -1.136 1.00 93.25 87 GLY A C 1
ATOM 645 O O . GLY A 1 87 ? -2.152 3.597 -1.014 1.00 93.25 87 GLY A O 1
ATOM 646 N N . PHE A 1 88 ? -0.299 3.545 -2.295 1.00 91.81 88 PHE A N 1
ATOM 647 C CA . PHE A 1 88 ? -0.951 3.828 -3.563 1.00 91.81 88 PHE A CA 1
ATOM 648 C C . PHE A 1 88 ? -0.435 2.916 -4.671 1.00 91.81 88 PHE A C 1
ATOM 650 O O . PHE A 1 88 ? 0.688 2.409 -4.624 1.00 91.81 88 PHE A O 1
ATOM 657 N N . ARG A 1 89 ? -1.253 2.791 -5.717 1.00 91.50 89 ARG A N 1
ATOM 658 C CA . ARG A 1 89 ? -0.853 2.290 -7.030 1.00 91.50 89 ARG A CA 1
ATOM 659 C C . ARG A 1 89 ? -1.402 3.224 -8.095 1.00 91.50 89 ARG A C 1
ATOM 661 O O . ARG A 1 89 ? -2.591 3.537 -8.085 1.00 91.50 89 ARG A O 1
ATOM 668 N N . VAL A 1 90 ? -0.540 3.711 -8.977 1.00 89.50 90 VAL A N 1
ATOM 669 C CA . VAL A 1 90 ? -0.924 4.631 -10.051 1.00 89.50 90 VAL A CA 1
ATOM 670 C C . VAL A 1 90 ? -0.421 4.076 -11.369 1.00 89.50 90 VAL A C 1
ATOM 672 O O . VAL A 1 90 ? 0.784 3.956 -11.581 1.00 89.50 90 VAL A O 1
ATOM 675 N N . THR A 1 91 ? -1.353 3.760 -12.267 1.00 89.12 91 THR A N 1
ATOM 676 C CA . THR A 1 91 ? -1.023 3.463 -13.662 1.00 89.12 91 THR A CA 1
ATOM 677 C C . THR A 1 91 ? -0.791 4.770 -14.410 1.00 89.12 91 THR A C 1
ATOM 679 O O . THR A 1 91 ? -1.663 5.635 -14.464 1.00 89.12 91 THR A O 1
ATOM 682 N N . GLU A 1 92 ? 0.380 4.898 -15.017 1.00 83.56 92 GLU A N 1
ATOM 683 C CA . GLU A 1 92 ? 0.769 6.035 -15.835 1.00 83.56 92 GLU A CA 1
ATOM 684 C C . GLU A 1 92 ? 0.971 5.624 -17.293 1.00 83.56 92 GLU A C 1
ATOM 686 O O . GLU A 1 92 ? 1.579 4.593 -17.590 1.00 83.56 92 GLU A O 1
ATOM 691 N N . GLU A 1 93 ? 0.534 6.486 -18.209 1.00 83.81 93 GLU A N 1
ATOM 692 C CA . GLU A 1 93 ? 0.782 6.355 -19.643 1.00 83.81 93 GLU A CA 1
ATOM 693 C C . GLU A 1 93 ? 1.784 7.432 -20.084 1.00 83.81 93 GLU A C 1
ATOM 695 O O . GLU A 1 93 ? 1.481 8.628 -20.096 1.00 83.81 93 GLU A O 1
ATOM 700 N N . LEU A 1 94 ? 3.001 7.022 -20.456 1.00 70.38 94 LEU A N 1
ATOM 701 C CA . LEU A 1 94 ? 4.030 7.948 -20.932 1.00 70.38 94 LEU A CA 1
ATOM 702 C C . LEU A 1 94 ? 4.031 7.993 -22.460 1.00 70.38 94 LEU A C 1
ATOM 704 O O . LEU A 1 94 ? 4.475 7.065 -23.133 1.00 70.38 94 LEU A O 1
ATOM 708 N N . ALA A 1 95 ? 3.558 9.114 -23.009 1.00 66.19 95 ALA A N 1
ATOM 709 C CA . ALA A 1 95 ? 3.617 9.423 -24.439 1.00 66.19 95 ALA A CA 1
ATOM 710 C C . ALA A 1 95 ? 3.023 8.334 -25.364 1.00 66.19 95 ALA A C 1
ATOM 712 O O . ALA A 1 95 ? 3.496 8.174 -26.486 1.00 66.19 95 ALA A O 1
ATOM 713 N N . GLN A 1 96 ? 1.999 7.598 -24.904 1.00 64.25 96 GLN A N 1
ATOM 714 C CA . GLN A 1 96 ? 1.360 6.472 -25.613 1.00 64.25 96 GLN A CA 1
ATOM 715 C C . GLN A 1 96 ? 2.284 5.269 -25.878 1.00 64.25 96 GLN A C 1
ATOM 717 O O . GLN A 1 96 ? 1.934 4.358 -26.631 1.00 64.25 96 GLN A O 1
ATOM 722 N N . ILE A 1 97 ? 3.467 5.236 -25.256 1.00 63.19 97 ILE A N 1
ATOM 723 C CA . ILE A 1 97 ? 4.431 4.138 -25.362 1.00 63.19 97 ILE A CA 1
ATOM 724 C C . ILE A 1 97 ? 4.373 3.329 -24.064 1.00 63.19 97 ILE A C 1
ATOM 726 O O . ILE A 1 97 ? 5.290 3.342 -23.247 1.00 63.19 97 ILE A O 1
ATOM 730 N N . GLY A 1 98 ? 3.268 2.604 -23.897 1.00 66.75 98 GLY A N 1
ATOM 731 C CA . GLY A 1 98 ? 3.082 1.648 -22.809 1.00 66.75 98 GLY A CA 1
ATOM 732 C C . GLY A 1 98 ? 2.631 2.255 -21.478 1.00 66.75 98 GLY A C 1
ATOM 733 O O . GLY A 1 98 ? 2.772 3.450 -21.219 1.00 66.75 98 GLY A O 1
ATOM 734 N N . ASN A 1 99 ? 2.082 1.376 -20.640 1.00 74.88 99 ASN A N 1
ATOM 735 C CA . ASN A 1 99 ? 1.670 1.683 -19.278 1.00 74.88 99 ASN A CA 1
ATOM 736 C C . ASN A 1 99 ? 2.783 1.272 -18.315 1.00 74.88 99 ASN A C 1
ATOM 738 O O . ASN A 1 99 ? 3.378 0.203 -18.469 1.00 74.88 99 ASN A O 1
ATOM 742 N N . THR A 1 100 ? 3.049 2.099 -17.313 1.00 81.44 100 THR A N 1
ATOM 743 C CA . THR A 1 100 ? 3.879 1.727 -16.168 1.00 81.44 100 THR A CA 1
ATOM 744 C C . THR A 1 100 ? 3.101 2.005 -14.901 1.00 81.44 100 THR A C 1
ATOM 746 O O . THR A 1 100 ? 2.432 3.027 -14.797 1.00 81.44 100 THR A O 1
ATOM 749 N N . GLU A 1 101 ? 3.179 1.099 -13.941 1.00 87.19 101 GLU A N 1
ATOM 750 C CA . GLU A 1 101 ? 2.571 1.308 -12.638 1.00 87.19 101 GLU A CA 1
ATOM 751 C C . GLU A 1 101 ? 3.637 1.774 -11.644 1.00 87.19 101 GLU A C 1
ATOM 753 O O . GLU A 1 101 ? 4.766 1.275 -11.650 1.00 87.19 101 GLU A O 1
ATOM 758 N N . ALA A 1 102 ? 3.301 2.790 -10.856 1.00 89.06 102 ALA A N 1
ATOM 759 C CA . ALA A 1 102 ? 4.091 3.258 -9.728 1.00 89.06 102 ALA A CA 1
ATOM 760 C C . ALA A 1 102 ? 3.386 2.848 -8.435 1.00 89.06 102 ALA A C 1
ATOM 762 O O . ALA A 1 102 ? 2.180 3.071 -8.291 1.00 89.06 102 ALA A O 1
ATOM 763 N N . VAL A 1 103 ? 4.140 2.263 -7.509 1.00 92.56 103 VAL A N 1
ATOM 764 C CA . VAL A 1 103 ? 3.628 1.734 -6.246 1.00 92.56 103 VAL A CA 1
ATOM 765 C C . VAL A 1 103 ? 4.400 2.362 -5.098 1.00 92.56 103 VAL A C 1
ATOM 767 O O . VAL A 1 103 ? 5.623 2.261 -5.032 1.00 92.56 103 VAL A O 1
ATOM 770 N N . GLY A 1 104 ? 3.670 2.997 -4.184 1.00 92.44 104 GLY A N 1
ATOM 771 C CA . GLY A 1 104 ? 4.215 3.546 -2.946 1.00 92.44 104 GLY A CA 1
ATOM 772 C C . GLY A 1 104 ? 3.577 2.881 -1.733 1.00 92.44 104 GLY A C 1
ATOM 773 O O . GLY A 1 104 ? 2.364 2.670 -1.740 1.00 92.44 104 GLY A O 1
ATOM 774 N N . ARG A 1 105 ? 4.359 2.547 -0.702 1.00 94.31 105 ARG A N 1
ATOM 775 C CA . ARG A 1 105 ? 3.881 1.895 0.532 1.00 94.31 105 ARG A CA 1
ATOM 776 C C . ARG A 1 105 ? 4.600 2.439 1.766 1.00 94.31 105 ARG A C 1
ATOM 778 O O . ARG A 1 105 ? 5.756 2.834 1.682 1.00 94.31 105 ARG A O 1
ATOM 785 N N . THR A 1 106 ? 3.919 2.434 2.905 1.00 94.62 106 THR A N 1
ATOM 786 C CA . THR A 1 106 ? 4.495 2.699 4.231 1.00 94.62 106 THR A CA 1
ATOM 787 C C . THR A 1 106 ? 3.873 1.760 5.257 1.00 94.62 106 THR A C 1
ATOM 789 O O . THR A 1 106 ? 2.663 1.521 5.225 1.00 94.62 106 THR A O 1
ATOM 792 N N . GLY A 1 107 ? 4.700 1.232 6.159 1.00 94.62 107 GLY A N 1
ATOM 793 C CA . GLY A 1 107 ? 4.258 0.469 7.331 1.00 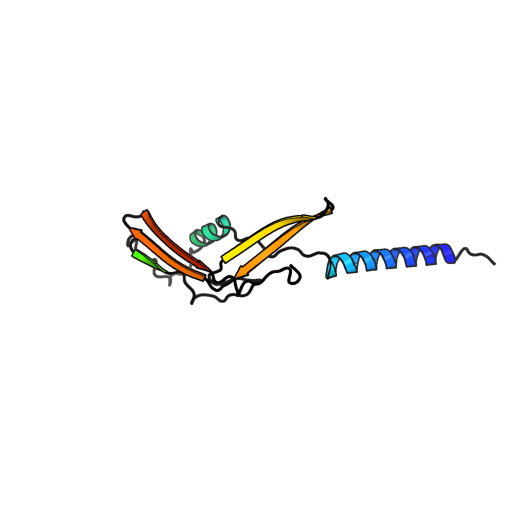94.62 107 GLY A CA 1
ATOM 794 C C . GLY A 1 107 ? 3.934 1.344 8.540 1.00 94.62 107 GLY A C 1
ATOM 795 O O . GLY A 1 107 ? 3.448 0.846 9.549 1.00 94.62 107 GLY A O 1
ATOM 796 N N . GLU A 1 108 ? 4.194 2.651 8.460 1.00 94.88 108 GLU A N 1
ATOM 797 C CA . GLU A 1 108 ? 3.905 3.599 9.535 1.00 94.88 108 GLU A CA 1
ATOM 798 C C . GLU A 1 108 ? 2.417 3.978 9.515 1.00 94.88 108 GLU A C 1
ATOM 800 O O . GLU A 1 108 ? 2.027 5.072 9.093 1.00 94.88 108 GLU A O 1
ATOM 805 N N . VAL A 1 109 ? 1.583 3.024 9.933 1.00 95.94 109 VAL A N 1
ATOM 806 C CA . VAL A 1 109 ? 0.126 3.143 10.009 1.00 95.94 109 VAL A CA 1
ATOM 807 C C . VAL A 1 109 ? -0.332 2.873 11.433 1.00 95.94 109 VAL A C 1
ATOM 809 O O . VAL A 1 109 ? 0.063 1.890 12.054 1.00 95.94 109 VAL A O 1
ATOM 812 N N . SER A 1 110 ? -1.208 3.731 11.936 1.00 96.00 110 SER A N 1
ATOM 813 C CA . SER A 1 110 ? -1.907 3.536 13.201 1.00 96.00 110 SER A CA 1
ATOM 814 C C . SER A 1 110 ? -3.385 3.859 13.020 1.00 96.00 110 SER A C 1
ATOM 816 O O . SER A 1 110 ? -3.797 4.462 12.026 1.00 96.00 110 SER A O 1
ATOM 818 N N . GLY A 1 111 ? -4.215 3.433 13.963 1.00 97.25 111 GLY A N 1
ATOM 819 C CA . GLY A 1 111 ? -5.624 3.771 13.896 1.00 97.25 111 GLY A CA 1
ATOM 820 C C . GLY A 1 111 ? -6.499 2.985 14.843 1.00 97.25 111 GLY A C 1
ATOM 821 O O . GLY A 1 111 ? -6.061 2.030 15.493 1.00 97.25 111 GLY A O 1
ATOM 822 N N . THR A 1 112 ? -7.750 3.413 14.894 1.00 97.62 112 THR A N 1
ATOM 823 C CA . THR A 1 112 ? -8.798 2.830 15.718 1.00 97.62 112 THR A CA 1
ATOM 824 C C . THR A 1 112 ? -10.083 2.679 14.912 1.00 97.62 112 THR A C 1
ATOM 826 O O . THR A 1 112 ? -10.360 3.421 13.967 1.00 97.62 112 THR A O 1
ATOM 829 N N . MET A 1 113 ? -10.873 1.682 15.284 1.00 97.56 113 MET A N 1
ATOM 830 C CA . MET A 1 113 ? -12.177 1.395 14.708 1.00 97.56 113 MET A CA 1
ATOM 831 C C . MET A 1 113 ? -13.140 1.026 15.831 1.00 97.56 113 MET A C 1
ATOM 833 O O . MET A 1 113 ? -12.804 0.209 16.680 1.00 97.56 113 MET A O 1
ATOM 837 N N . GLU A 1 114 ? -14.340 1.594 15.830 1.00 97.62 114 GLU A N 1
ATOM 838 C CA . GLU A 1 114 ? -15.388 1.269 16.798 1.00 97.62 114 GLU A CA 1
ATOM 839 C C . GLU A 1 114 ? -16.544 0.548 16.108 1.00 97.62 114 GLU A C 1
ATOM 841 O O . GLU A 1 114 ? -17.094 1.037 15.115 1.00 97.62 114 GLU A O 1
ATOM 846 N N . ILE A 1 115 ? -16.925 -0.603 16.658 1.00 97.38 115 ILE A N 1
ATOM 847 C CA . ILE A 1 115 ? -18.071 -1.395 16.216 1.00 97.38 115 ILE A CA 1
ATOM 848 C C . ILE A 1 115 ? -19.051 -1.520 17.383 1.00 97.38 115 ILE A C 1
ATOM 850 O O . ILE A 1 115 ? -18.646 -1.796 18.511 1.00 97.38 115 ILE A O 1
ATOM 854 N N . SER A 1 116 ? -20.336 -1.300 17.114 1.00 95.50 116 SER A N 1
ATOM 855 C CA . SER A 1 116 ? -21.424 -1.550 18.066 1.00 95.50 116 SER A CA 1
ATOM 856 C C . SER A 1 116 ? -22.656 -2.022 17.319 1.00 95.50 116 SER A C 1
ATOM 858 O O . SER A 1 116 ? -22.981 -1.452 16.273 1.00 95.50 116 SER A O 1
ATOM 860 N N . ASP A 1 117 ? -23.356 -3.005 17.882 1.00 92.56 117 ASP A N 1
ATOM 861 C CA . ASP A 1 117 ? -24.527 -3.642 17.284 1.00 92.56 117 ASP A CA 1
ATOM 862 C C . ASP A 1 117 ? -24.232 -4.123 15.851 1.00 92.56 117 ASP A C 1
ATOM 864 O O . ASP A 1 117 ? -24.979 -3.832 14.909 1.00 92.56 117 ASP A O 1
ATOM 868 N N . ASP A 1 118 ? -23.078 -4.780 15.672 1.00 90.31 118 ASP A N 1
ATOM 869 C CA . ASP A 1 118 ? -22.583 -5.267 14.374 1.00 90.31 118 ASP A CA 1
ATOM 870 C C . ASP A 1 118 ? -22.462 -4.164 13.295 1.00 90.31 118 ASP A C 1
ATOM 872 O O . ASP A 1 118 ? -22.445 -4.434 12.091 1.00 90.31 118 ASP A O 1
ATOM 876 N N . THR A 1 119 ? -22.383 -2.897 13.713 1.00 93.94 119 THR A N 1
ATOM 877 C CA . THR A 1 119 ? -22.318 -1.729 12.831 1.00 93.94 119 THR A CA 1
ATOM 878 C C . THR A 1 119 ? -21.053 -0.926 13.091 1.00 93.94 119 THR A C 1
ATOM 880 O O . THR A 1 119 ? -20.722 -0.602 14.231 1.00 93.94 119 THR A O 1
ATOM 883 N N . LEU A 1 120 ? -20.362 -0.560 12.010 1.00 96.31 120 LEU A N 1
ATOM 884 C CA . LEU A 1 120 ? -19.212 0.335 12.053 1.00 96.31 120 LEU A CA 1
ATOM 885 C C . LEU A 1 120 ? -19.653 1.744 12.462 1.00 96.31 120 LEU A C 1
ATOM 887 O O . LEU A 1 120 ? -20.371 2.407 11.712 1.00 96.31 120 LEU A O 1
ATOM 891 N N . GLN A 1 121 ? -19.209 2.199 13.630 1.00 97.81 121 GLN A N 1
ATOM 892 C CA . GLN A 1 121 ? -19.580 3.504 14.176 1.00 97.81 121 GLN A CA 1
ATOM 893 C C . GLN A 1 121 ? -18.572 4.584 13.793 1.00 97.81 121 GLN A C 1
ATOM 895 O O . GLN A 1 121 ? -18.950 5.678 13.370 1.00 97.81 121 GLN A O 1
ATOM 900 N N . SER A 1 122 ? -17.280 4.280 13.919 1.00 97.44 122 SER A N 1
ATOM 901 C CA . SER A 1 122 ? -16.204 5.210 13.587 1.00 97.44 122 SER A CA 1
ATOM 902 C C . SER A 1 122 ? -14.934 4.480 13.157 1.00 97.44 122 SER A C 1
ATOM 904 O O . SER A 1 122 ? -14.699 3.333 13.536 1.00 97.44 122 SER A O 1
ATOM 906 N N . VAL A 1 123 ? -14.130 5.153 12.329 1.00 98.12 123 VAL A N 1
ATOM 907 C CA . VAL A 1 123 ? -12.792 4.715 11.916 1.00 98.12 123 VAL A CA 1
ATOM 908 C C . VAL A 1 123 ? -11.900 5.938 11.805 1.00 98.12 123 VAL A C 1
ATOM 910 O O . VAL A 1 123 ? -12.253 6.902 11.122 1.00 98.12 123 VAL A O 1
ATOM 913 N N . GLU A 1 124 ? -10.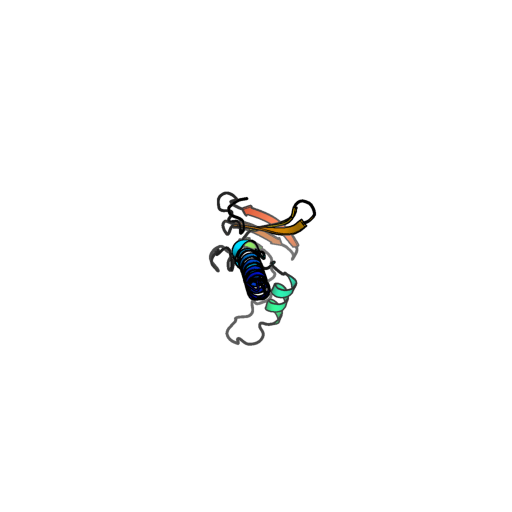729 5.868 12.420 1.00 98.00 124 GLU A N 1
ATOM 914 C CA . GLU A 1 124 ? -9.655 6.838 12.256 1.00 98.00 124 GLU A CA 1
ATOM 915 C C . GLU A 1 124 ? -8.368 6.090 11.918 1.00 98.00 124 GLU A C 1
ATOM 917 O O . GLU A 1 124 ? -7.962 5.191 12.649 1.00 98.00 124 GLU A O 1
ATOM 922 N N . ILE A 1 125 ? -7.743 6.449 10.795 1.00 97.56 125 ILE A N 1
ATOM 923 C CA . ILE A 1 125 ? -6.466 5.886 10.348 1.00 97.56 125 ILE A CA 1
ATOM 924 C C . ILE A 1 125 ? -5.498 7.041 10.124 1.00 97.56 125 ILE A C 1
ATOM 926 O O . ILE A 1 125 ? -5.788 7.960 9.353 1.00 97.56 125 ILE A O 1
ATOM 930 N N . GLU A 1 126 ? -4.339 6.966 10.765 1.00 97.12 126 GLU A N 1
ATOM 931 C CA . GLU A 1 126 ? -3.225 7.880 10.564 1.00 97.12 126 GLU A CA 1
ATOM 932 C C . GLU A 1 126 ? -2.102 7.156 9.817 1.00 97.12 126 GLU A C 1
ATOM 934 O O . GLU A 1 126 ? -1.753 6.014 10.117 1.00 97.12 126 GLU A O 1
ATOM 939 N N . VAL A 1 127 ? -1.549 7.827 8.806 1.00 97.50 127 VAL A N 1
ATOM 940 C CA . VAL A 1 127 ? -0.484 7.289 7.958 1.00 97.50 127 VAL A CA 1
ATOM 941 C C . VAL A 1 127 ? 0.645 8.303 7.882 1.00 97.50 127 VAL A C 1
ATOM 943 O O . VAL A 1 127 ? 0.444 9.437 7.433 1.00 97.50 127 VAL A O 1
ATOM 946 N N . VAL A 1 128 ? 1.852 7.892 8.262 1.00 96.62 128 VAL A N 1
ATOM 947 C CA . VAL A 1 128 ? 3.035 8.748 8.164 1.00 96.62 128 VAL A CA 1
ATOM 948 C C . VAL A 1 128 ? 3.636 8.635 6.763 1.00 96.62 128 VAL A C 1
ATOM 950 O O . VAL A 1 128 ? 4.299 7.664 6.400 1.00 96.62 128 VAL A O 1
ATOM 953 N N . LEU A 1 129 ? 3.411 9.670 5.950 1.00 95.00 129 LEU A N 1
ATOM 954 C CA . LEU A 1 129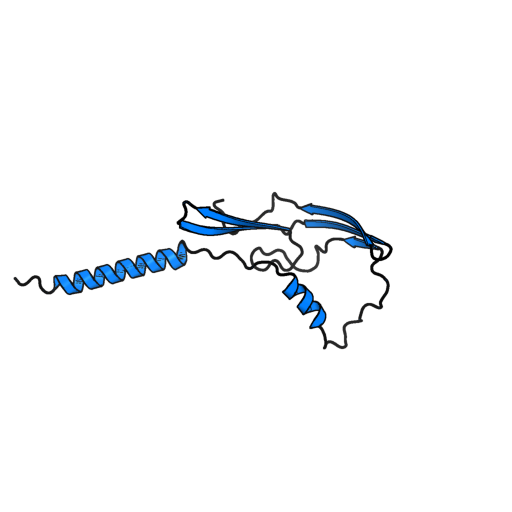 ? 3.848 9.696 4.549 1.00 95.00 129 LEU A CA 1
ATOM 955 C C . LEU A 1 129 ? 5.338 10.011 4.365 1.00 95.00 129 LEU A C 1
ATOM 957 O O . LEU A 1 129 ? 5.872 9.802 3.280 1.00 95.00 129 LEU A O 1
ATOM 961 N N . SER A 1 130 ? 6.030 10.516 5.390 1.00 93.75 130 SER A N 1
ATOM 962 C CA . SER A 1 130 ? 7.476 10.757 5.295 1.00 93.75 130 SER A CA 1
ATOM 963 C C . SER A 1 130 ? 8.296 9.468 5.209 1.00 93.75 130 SER A C 1
ATOM 965 O O . SER A 1 130 ? 9.405 9.516 4.686 1.00 93.75 130 SER A O 1
ATOM 967 N N . GLY A 1 131 ? 7.756 8.346 5.695 1.00 88.31 131 GLY A N 1
ATOM 968 C CA . GLY A 1 131 ? 8.344 7.008 5.577 1.00 88.31 131 GLY A CA 1
ATOM 969 C C . GLY A 1 131 ? 7.910 6.246 4.322 1.00 88.31 131 GLY A C 1
ATOM 970 O O . GLY A 1 131 ? 8.103 5.039 4.244 1.00 88.31 131 GLY A O 1
ATOM 971 N N . LEU A 1 132 ? 7.276 6.912 3.349 1.00 92.56 132 LEU A N 1
ATOM 972 C CA . LEU A 1 132 ? 6.787 6.250 2.143 1.00 92.56 132 LEU A CA 1
ATOM 973 C C . LEU A 1 132 ? 7.945 5.782 1.249 1.00 92.56 132 LEU A C 1
ATOM 975 O O . LEU A 1 132 ? 8.740 6.588 0.763 1.00 92.56 132 LEU A O 1
ATOM 979 N N . GLU A 1 133 ? 7.981 4.483 0.974 1.00 92.56 133 GLU A N 1
ATOM 980 C CA . GLU A 1 133 ? 8.900 3.850 0.032 1.00 92.56 133 GLU A CA 1
ATOM 981 C C . GLU A 1 133 ? 8.221 3.645 -1.328 1.00 92.56 133 GLU A C 1
ATOM 983 O O . GLU A 1 133 ? 7.013 3.415 -1.400 1.00 92.56 133 GLU A O 1
ATOM 988 N N . THR A 1 134 ? 8.989 3.742 -2.418 1.00 91.19 134 THR A N 1
ATOM 989 C CA . THR A 1 134 ? 8.499 3.621 -3.802 1.00 91.19 134 THR A CA 1
ATOM 990 C C . THR A 1 134 ? 9.338 2.627 -4.600 1.00 91.19 134 THR A C 1
ATOM 992 O O . THR A 1 134 ? 10.569 2.646 -4.522 1.00 91.19 134 THR A O 1
ATOM 995 N N . ASP A 1 135 ? 8.687 1.818 -5.444 1.00 86.81 135 ASP A N 1
ATOM 996 C CA . ASP A 1 135 ? 9.358 0.905 -6.386 1.00 86.81 135 ASP A CA 1
ATOM 997 C C . ASP A 1 135 ? 10.163 1.668 -7.459 1.00 86.81 135 ASP A C 1
ATOM 999 O O . ASP A 1 135 ? 11.005 1.111 -8.170 1.00 86.81 135 ASP A O 1
ATOM 1003 N N . LYS A 1 136 ? 9.914 2.977 -7.579 1.00 80.75 136 LYS A N 1
ATOM 1004 C CA . LYS A 1 136 ? 10.533 3.887 -8.542 1.00 80.75 136 LYS A CA 1
ATOM 1005 C C . LYS A 1 136 ? 11.245 5.022 -7.788 1.00 80.75 136 LYS A C 1
ATOM 1007 O O . LYS A 1 136 ? 10.731 6.136 -7.764 1.00 80.75 136 LYS A O 1
ATOM 1012 N N . PRO A 1 137 ? 12.479 4.834 -7.278 1.00 67.50 137 PRO A N 1
ATOM 1013 C CA . PRO A 1 137 ? 13.183 5.819 -6.434 1.00 67.50 137 PRO A CA 1
ATOM 1014 C C . PRO A 1 137 ? 13.542 7.142 -7.134 1.00 67.50 137 PRO A C 1
ATOM 1016 O O . PRO A 1 137 ? 14.073 8.061 -6.518 1.00 67.50 137 PRO A O 1
ATOM 1019 N N . ARG A 1 138 ? 13.324 7.234 -8.452 1.00 66.94 138 ARG A N 1
ATOM 1020 C CA . ARG A 1 138 ? 13.539 8.449 -9.253 1.00 66.94 138 ARG A CA 1
ATOM 1021 C C . ARG A 1 138 ? 12.264 9.283 -9.428 1.00 66.94 138 ARG A C 1
ATOM 1023 O O . ARG A 1 138 ? 12.322 10.264 -10.171 1.00 66.94 138 ARG A O 1
ATOM 1030 N N . ARG A 1 139 ? 11.145 8.856 -8.843 1.00 60.00 139 ARG A N 1
ATOM 1031 C CA . ARG A 1 139 ? 9.858 9.553 -8.863 1.00 60.00 139 ARG A CA 1
ATOM 1032 C C . ARG A 1 139 ? 9.595 10.208 -7.523 1.00 60.00 139 ARG A C 1
ATOM 1034 O O . ARG A 1 139 ? 9.841 9.533 -6.504 1.00 60.00 139 ARG A O 1
#

Foldseek 3Di:
DDPVVVVVVVVVVVVVVVVVVVVCCVVPVDDDDADDDDPVVVVVVVVVPDDDPPDPDPDPPDPADKDKQDLPFDDDDPRPGRGDKDWDWDWDQDPVPDIDIKIKMDSQKIWMWGDDPNDTDDIDMDDDCVRIDIPCPVD

pLDDT: mean 82.04, std 15.12, range [43.28, 98.12]

Sequence (139 aa):
MSNSKKGPLVATVLVVVVALAGAIWFFFLRSDAPPEVDLDTATQQLTSTTEDPSSTQPTNEGIDGVWVVDSETGDFDFETATGSFAGFRVTEELAQIGNTEAVGRTGEVSGTMEISDDTLQSVEIEVVLSGLETDKPRR